Protein AF-A0A2P2FF36-F1 (afdb_monomer)

Secondary structure (DSSP, 8-state):
----HHHHHHHHHHHT---TTTTPPEE--GGGTT-TTEE-PPPPPPTTSPPPPHHHHHHHHHHHHHHHHHHHHHHHHHTTHHHHHHHHSTTHHHHHHHHHHHHHHHHHH-

Structure (mmCIF, N/CA/C/O backbone):
data_AF-A0A2P2FF36-F1
#
_entry.id   AF-A0A2P2FF36-F1
#
loop_
_atom_site.group_PDB
_atom_site.id
_atom_site.type_symbol
_atom_site.label_atom_id
_atom_site.label_alt_id
_atom_site.label_comp_id
_atom_site.label_asym_id
_atom_site.label_entity_id
_atom_site.label_seq_id
_atom_site.pdbx_PDB_ins_code
_atom_site.Cartn_x
_atom_site.Cartn_y
_atom_site.Cartn_z
_atom_site.occupancy
_atom_site.B_iso_or_equiv
_atom_site.auth_seq_id
_atom_site.auth_comp_id
_atom_site.auth_asym_id
_atom_site.auth_atom_id
_atom_site.pdbx_PDB_model_num
ATOM 1 N N . VAL A 1 1 ? -25.367 -15.328 25.430 1.00 37.16 1 VAL A N 1
ATOM 2 C CA . VAL A 1 1 ? -25.233 -15.251 23.956 1.00 37.16 1 VAL A CA 1
ATOM 3 C C . VAL A 1 1 ? -2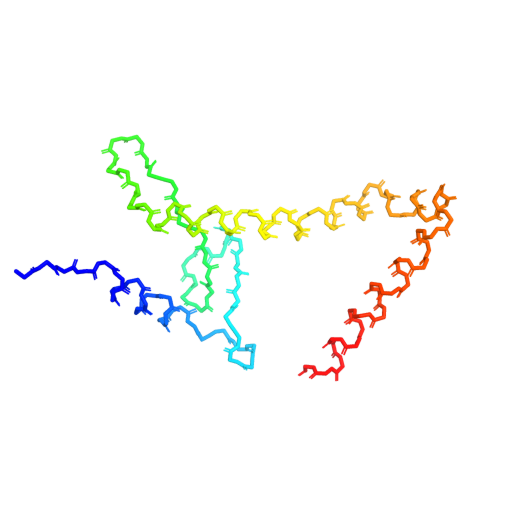4.148 -14.230 23.634 1.00 37.16 1 VAL A C 1
ATOM 5 O O . VAL A 1 1 ? -24.405 -13.035 23.692 1.00 37.16 1 VAL A O 1
ATOM 8 N N . ARG A 1 2 ? -22.899 -14.684 23.467 1.00 31.27 2 ARG A N 1
ATOM 9 C CA . ARG A 1 2 ? -21.752 -13.813 23.165 1.00 31.27 2 ARG A CA 1
ATOM 10 C C . ARG A 1 2 ? -21.824 -13.485 21.673 1.00 31.27 2 ARG A C 1
ATOM 12 O O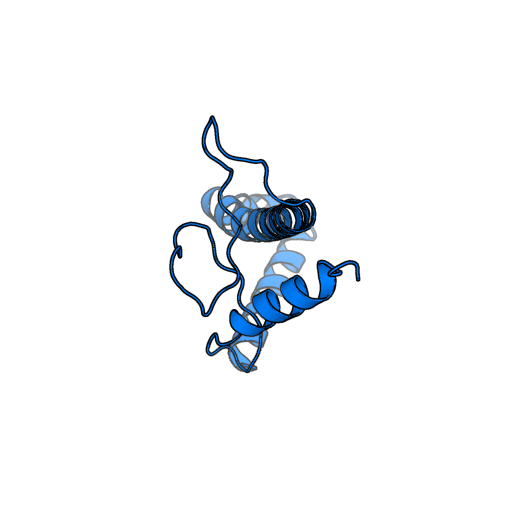 . ARG A 1 2 ? -21.727 -14.411 20.884 1.00 31.27 2 ARG A O 1
ATOM 19 N N . ARG A 1 3 ? -22.053 -12.217 21.311 1.00 39.69 3 ARG A N 1
ATOM 20 C CA . ARG A 1 3 ? -21.951 -11.747 19.921 1.00 39.69 3 ARG A CA 1
ATOM 21 C C . ARG A 1 3 ? -20.474 -11.767 19.538 1.00 39.69 3 ARG A C 1
ATOM 23 O O . ARG A 1 3 ? -19.701 -10.888 19.900 1.00 39.69 3 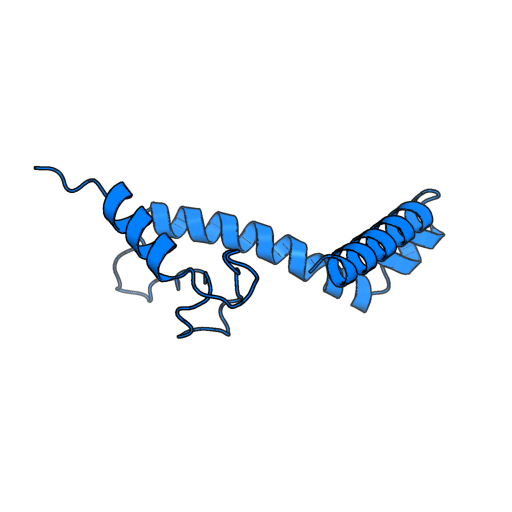ARG A O 1
ATOM 30 N N . ASP A 1 4 ? -20.093 -12.850 18.904 1.00 40.25 4 ASP A N 1
ATOM 31 C CA . ASP A 1 4 ? -18.855 -13.094 18.200 1.00 40.25 4 ASP A CA 1
ATOM 32 C C . ASP A 1 4 ? -18.610 -11.987 17.160 1.00 40.25 4 ASP A C 1
ATOM 34 O O . ASP A 1 4 ? -19.297 -11.869 16.147 1.00 40.25 4 ASP A O 1
ATOM 38 N N . GLY A 1 5 ? -17.609 -11.140 17.436 1.00 48.31 5 GLY A N 1
ATOM 39 C CA . GLY A 1 5 ? -17.218 -10.001 16.595 1.00 48.31 5 GLY A CA 1
ATOM 40 C C . GLY A 1 5 ? -16.844 -10.369 15.153 1.00 48.31 5 GLY A C 1
ATOM 41 O O . GLY A 1 5 ? -16.841 -9.497 14.291 1.00 48.31 5 GLY A O 1
ATOM 42 N N . SER A 1 6 ? -16.635 -11.658 14.874 1.00 54.59 6 SER A N 1
ATOM 43 C CA . SER A 1 6 ? -16.313 -12.214 13.559 1.00 54.59 6 SER A CA 1
ATOM 44 C C . SER A 1 6 ? -17.459 -12.114 12.544 1.00 54.59 6 SER A C 1
ATOM 46 O O . SER A 1 6 ? -17.208 -12.073 11.339 1.00 54.59 6 SER A O 1
ATOM 48 N N . PHE A 1 7 ? -18.721 -12.075 12.987 1.00 44.38 7 PHE A N 1
ATOM 49 C CA . PHE A 1 7 ? -19.873 -12.031 12.078 1.00 44.38 7 PHE A CA 1
ATOM 50 C C . PHE A 1 7 ? -20.138 -10.610 11.562 1.00 44.38 7 PHE A C 1
ATOM 52 O O . PHE A 1 7 ? -20.407 -10.407 10.378 1.00 44.38 7 PHE A O 1
ATOM 59 N N . GLN A 1 8 ? -19.991 -9.621 12.445 1.00 48.78 8 GLN A N 1
ATOM 60 C CA . GLN A 1 8 ? -20.112 -8.199 12.119 1.00 48.78 8 GLN A CA 1
ATOM 61 C C . GLN A 1 8 ? -18.928 -7.731 11.255 1.00 48.78 8 GLN A C 1
ATOM 63 O O . GLN A 1 8 ? -19.121 -7.049 10.253 1.00 48.78 8 GLN A O 1
ATOM 68 N N . GLU A 1 9 ? -17.723 -8.209 11.577 1.00 52.66 9 GLU A N 1
ATOM 69 C CA . GLU A 1 9 ? -16.486 -8.019 10.810 1.00 52.66 9 GLU A CA 1
ATOM 70 C C . GLU A 1 9 ? -16.605 -8.548 9.370 1.00 52.66 9 GLU A C 1
ATOM 72 O O . GLU A 1 9 ? -16.281 -7.847 8.408 1.00 52.66 9 GLU A O 1
ATOM 77 N N . ARG A 1 10 ? -17.157 -9.757 9.188 1.00 52.88 10 ARG A N 1
ATOM 78 C CA . ARG A 1 10 ? -17.406 -10.329 7.852 1.00 52.88 10 ARG A CA 1
ATOM 79 C C . ARG A 1 10 ? -18.459 -9.554 7.062 1.00 52.88 10 ARG A C 1
ATOM 81 O O . ARG A 1 10 ? -18.347 -9.501 5.839 1.00 52.88 10 ARG A O 1
ATOM 88 N N . GLN A 1 11 ? -19.461 -8.967 7.721 1.00 51.22 11 GLN A N 1
ATOM 89 C CA . GLN A 1 11 ? -20.483 -8.153 7.055 1.00 51.22 11 GLN A CA 1
ATOM 90 C C . GLN A 1 11 ? -19.955 -6.776 6.637 1.00 51.22 11 GLN A C 1
ATOM 92 O O . GLN A 1 11 ? -20.196 -6.380 5.502 1.00 51.22 11 GLN A O 1
ATOM 97 N N . GLU A 1 12 ? -19.175 -6.082 7.471 1.00 53.12 12 GLU A N 1
ATOM 98 C CA . GLU A 1 12 ? -18.599 -4.769 7.122 1.00 53.12 12 GLU A CA 1
ATOM 99 C C . GLU A 1 12 ? -17.565 -4.883 5.989 1.00 53.12 12 GLU A C 1
ATOM 101 O O . GLU A 1 12 ? -17.600 -4.116 5.026 1.00 53.12 12 GLU A O 1
ATOM 106 N N . ILE A 1 13 ? -16.717 -5.919 6.018 1.00 52.94 13 ILE A N 1
ATOM 107 C CA . ILE A 1 13 ? -15.769 -6.217 4.932 1.00 52.94 13 ILE A CA 1
ATOM 108 C C . ILE A 1 13 ? -16.503 -6.615 3.632 1.00 52.94 13 ILE A C 1
ATOM 110 O O . ILE A 1 13 ? -15.949 -6.471 2.540 1.00 52.94 13 ILE A O 1
ATOM 114 N N . ARG A 1 14 ? -17.733 -7.143 3.715 1.00 49.50 14 ARG A N 1
ATOM 115 C CA . ARG A 1 14 ? -18.586 -7.496 2.561 1.00 49.50 14 ARG A CA 1
ATOM 116 C C . ARG A 1 14 ? -19.437 -6.322 2.067 1.00 49.50 14 ARG A C 1
ATOM 118 O O . ARG A 1 14 ? -19.772 -6.298 0.897 1.00 49.50 14 ARG A O 1
ATOM 125 N N . ALA A 1 15 ? -19.763 -5.353 2.918 1.00 48.09 15 ALA A N 1
ATOM 126 C CA . ALA A 1 15 ? -20.482 -4.144 2.519 1.00 48.09 15 ALA A CA 1
ATOM 127 C C . ALA A 1 15 ? -19.576 -3.163 1.755 1.00 48.09 15 ALA A C 1
ATOM 129 O O . ALA A 1 15 ? -20.042 -2.494 0.840 1.00 48.09 15 ALA A O 1
ATOM 130 N N . ALA A 1 16 ? -18.274 -3.139 2.063 1.00 51.00 16 ALA A N 1
ATOM 131 C CA . ALA A 1 16 ? -17.298 -2.279 1.389 1.00 51.00 16 ALA A CA 1
ATOM 132 C C . ALA A 1 16 ? -16.855 -2.767 -0.014 1.00 51.00 16 ALA A C 1
ATOM 134 O O . ALA A 1 16 ? -15.836 -2.322 -0.539 1.00 51.00 16 ALA A O 1
ATOM 135 N N . SER A 1 17 ? -17.535 -3.765 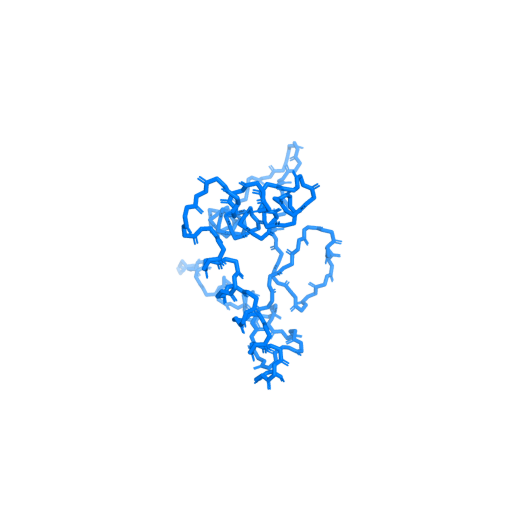-0.596 1.00 47.62 17 SER A N 1
ATOM 136 C CA . SER A 1 17 ? -16.997 -4.593 -1.686 1.00 47.62 17 SER A CA 1
ATOM 137 C C . SER A 1 17 ? -17.569 -4.328 -3.078 1.00 47.62 17 SER A C 1
ATOM 139 O O . SER A 1 17 ? -17.624 -5.261 -3.878 1.00 47.62 17 SER A O 1
ATOM 141 N N . THR A 1 18 ? -17.972 -3.102 -3.397 1.00 46.56 18 THR A N 1
ATOM 142 C CA . THR A 1 18 ? -18.464 -2.792 -4.751 1.00 46.56 18 THR A CA 1
ATOM 143 C C . THR A 1 18 ? -17.649 -1.685 -5.401 1.00 46.56 18 THR A C 1
ATOM 145 O O . THR A 1 18 ? -18.195 -0.686 -5.836 1.00 46.56 18 THR A O 1
ATOM 148 N N . SER A 1 19 ? -16.328 -1.853 -5.475 1.00 44.34 19 SER A N 1
ATOM 149 C CA . SER A 1 19 ? -15.528 -1.119 -6.461 1.00 44.34 19 SER A CA 1
ATOM 150 C C . SER A 1 19 ? -15.603 -1.854 -7.800 1.00 44.34 19 SER A C 1
ATOM 152 O O . SER A 1 19 ? -15.531 -3.083 -7.851 1.00 44.34 19 SER A O 1
ATOM 154 N N . ASN A 1 20 ? -15.753 -1.095 -8.888 1.00 48.22 20 ASN A N 1
ATOM 155 C CA . ASN A 1 20 ? -15.920 -1.550 -10.277 1.00 48.22 20 ASN A CA 1
ATOM 156 C C . ASN A 1 20 ? -14.661 -2.225 -10.884 1.00 48.22 20 ASN A C 1
ATOM 158 O O . ASN A 1 20 ? -14.291 -1.994 -12.030 1.00 48.22 20 ASN A O 1
ATOM 162 N N . SER A 1 21 ? -13.961 -3.049 -10.107 1.00 48.94 21 SER A N 1
ATOM 163 C CA . SER A 1 21 ? -12.754 -3.779 -10.495 1.00 48.94 21 SER A CA 1
ATOM 164 C C . SER A 1 21 ? -13.061 -5.272 -10.595 1.00 48.94 21 SER A C 1
ATOM 166 O O . SER A 1 21 ? -12.527 -6.069 -9.831 1.00 48.94 21 SER A O 1
ATOM 168 N N . GLY A 1 22 ? -13.999 -5.661 -11.465 1.00 53.16 22 GLY A N 1
ATOM 169 C CA . GLY A 1 22 ? -14.293 -7.077 -11.744 1.00 53.16 22 GLY A CA 1
ATOM 170 C C . GLY A 1 22 ? -14.651 -7.937 -10.517 1.00 53.16 22 GLY A C 1
ATOM 171 O O . GLY A 1 22 ? -14.393 -9.137 -10.519 1.00 53.16 22 GLY A O 1
ATOM 172 N N . GLY A 1 23 ? -15.196 -7.340 -9.448 1.00 57.56 23 GLY A N 1
ATOM 173 C CA . GLY A 1 23 ? -15.514 -8.025 -8.185 1.00 57.56 23 GLY A CA 1
ATOM 174 C C . GLY A 1 23 ? -14.364 -8.115 -7.168 1.00 57.56 23 GLY A C 1
ATOM 175 O O . GLY A 1 23 ? -14.550 -8.678 -6.086 1.00 57.56 23 GLY A O 1
ATOM 176 N N . ALA A 1 24 ? -13.187 -7.557 -7.467 1.00 57.22 24 ALA A N 1
ATOM 177 C CA . ALA A 1 24 ? -12.071 -7.471 -6.528 1.00 57.22 24 ALA A CA 1
ATOM 178 C C . ALA A 1 24 ? -12.253 -6.304 -5.543 1.00 57.22 24 ALA A C 1
ATOM 180 O O . ALA A 1 24 ? -12.613 -5.193 -5.923 1.00 57.22 24 ALA A O 1
ATOM 181 N N . LYS A 1 25 ? -11.955 -6.544 -4.260 1.00 71.75 25 LYS A N 1
ATOM 182 C CA . LYS A 1 25 ? -11.975 -5.495 -3.231 1.00 71.75 25 LYS A CA 1
ATOM 183 C C . LYS A 1 25 ? -10.763 -4.580 -3.382 1.00 71.75 25 LYS A C 1
ATOM 185 O O . LYS A 1 25 ? -9.629 -5.042 -3.260 1.00 71.75 25 LYS A O 1
ATOM 190 N N . VAL A 1 26 ? -11.003 -3.287 -3.587 1.00 83.19 26 VAL A N 1
ATOM 191 C CA . VAL A 1 26 ? -9.943 -2.282 -3.740 1.00 83.19 26 VAL A CA 1
ATOM 192 C C . VAL A 1 26 ? -9.578 -1.675 -2.386 1.00 83.19 26 VAL A C 1
ATOM 194 O O . VAL A 1 26 ? -10.445 -1.210 -1.651 1.00 83.19 26 VAL A O 1
ATOM 197 N N . MET A 1 27 ? -8.285 -1.663 -2.051 1.00 86.94 27 MET A N 1
ATOM 198 C CA . MET A 1 27 ? -7.760 -0.901 -0.912 1.00 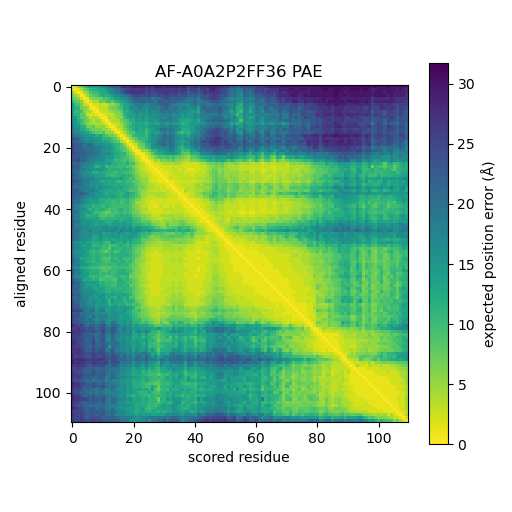86.94 27 MET A CA 1
ATOM 199 C C . MET A 1 27 ? -7.403 0.519 -1.348 1.00 86.94 27 MET A C 1
ATOM 201 O O . MET A 1 27 ? -6.730 0.699 -2.360 1.00 86.94 27 MET A O 1
ATOM 205 N N . ALA A 1 28 ? -7.805 1.512 -0.559 1.00 87.12 28 ALA A N 1
ATOM 206 C CA . ALA A 1 28 ? -7.535 2.924 -0.821 1.00 87.12 28 ALA A CA 1
ATOM 207 C C . ALA A 1 28 ? -6.807 3.590 0.351 1.00 87.12 28 ALA A C 1
ATOM 209 O O . ALA A 1 28 ? -6.873 3.122 1.492 1.00 87.12 28 ALA A O 1
ATOM 210 N N . ASP A 1 29 ? -6.102 4.689 0.078 1.00 84.31 29 ASP A N 1
ATOM 211 C CA . ASP A 1 29 ? -5.466 5.479 1.127 1.00 84.31 29 ASP A CA 1
ATOM 212 C C . ASP A 1 29 ? -6.481 6.311 1.935 1.00 84.31 29 ASP A C 1
ATOM 214 O O . ASP A 1 29 ? -7.658 6.431 1.596 1.00 84.31 29 ASP A O 1
ATOM 218 N N . GLY A 1 30 ? -6.015 6.881 3.049 1.00 83.12 30 GLY A N 1
ATOM 219 C CA . GLY A 1 30 ? -6.863 7.616 3.990 1.00 83.12 30 GLY A CA 1
ATOM 220 C C . GLY A 1 30 ? -7.450 8.929 3.455 1.00 83.12 30 GLY A C 1
ATOM 221 O O . GLY A 1 30 ? -8.316 9.491 4.119 1.00 83.12 30 GLY A O 1
ATOM 222 N N . GLY A 1 31 ? -7.001 9.422 2.300 1.00 84.75 31 GLY A N 1
ATOM 223 C CA . GLY A 1 31 ? -7.572 10.568 1.594 1.00 84.75 31 GLY A CA 1
ATOM 224 C C . GLY A 1 31 ? -8.910 10.267 0.914 1.00 84.75 31 GLY A C 1
ATOM 225 O O . GLY A 1 31 ? -9.678 11.193 0.679 1.00 84.75 31 GLY A O 1
ATOM 226 N N . TYR A 1 32 ? -9.244 8.992 0.688 1.00 83.31 32 TYR A N 1
ATOM 227 C CA . TYR A 1 32 ? -10.518 8.560 0.090 1.00 83.31 32 TYR A CA 1
ATOM 228 C C . TYR A 1 32 ? -11.657 8.396 1.111 1.00 83.31 32 TYR A C 1
ATOM 230 O O . TYR A 1 32 ? -12.657 7.727 0.840 1.00 83.31 32 TYR A O 1
ATOM 238 N N . GLN A 1 33 ? -11.514 9.001 2.297 1.00 79.50 33 GLN A N 1
ATOM 239 C CA . GLN A 1 33 ? -12.504 8.945 3.374 1.00 79.50 33 GLN A CA 1
ATOM 240 C C . GLN A 1 33 ? -13.918 9.263 2.875 1.00 79.50 33 GLN A C 1
ATOM 242 O O . GLN A 1 33 ? -14.148 10.273 2.221 1.00 79.50 33 GLN A O 1
ATOM 247 N N . GLY A 1 34 ? -14.871 8.400 3.236 1.00 77.62 34 GLY A N 1
ATOM 248 C CA . GLY A 1 34 ? -16.279 8.530 2.851 1.00 77.62 34 GLY A CA 1
ATOM 249 C C . GLY A 1 34 ? -16.690 7.700 1.633 1.00 77.62 34 GLY A C 1
ATOM 250 O O . GLY A 1 34 ? -17.885 7.577 1.385 1.00 77.62 34 GLY A O 1
ATOM 251 N N . ASN A 1 35 ? -15.748 7.076 0.917 1.00 81.56 35 ASN A N 1
ATOM 252 C CA . ASN A 1 35 ? -16.083 6.148 -0.159 1.00 81.56 35 ASN A CA 1
ATOM 253 C C . ASN A 1 35 ? -16.348 4.732 0.390 1.00 81.56 35 ASN A C 1
ATOM 255 O O . ASN A 1 35 ? -15.443 4.079 0.905 1.00 81.56 35 ASN A O 1
ATOM 259 N N . ALA A 1 36 ? -17.590 4.257 0.271 1.00 76.62 36 ALA A N 1
ATOM 260 C CA . ALA A 1 36 ? -17.992 2.924 0.721 1.00 76.62 36 ALA A CA 1
ATOM 261 C C . ALA A 1 36 ? -17.533 1.793 -0.219 1.00 76.62 36 ALA A C 1
ATOM 263 O O . ALA A 1 36 ? -17.591 0.634 0.164 1.00 76.62 36 ALA A O 1
ATOM 264 N N . GLU A 1 37 ? -17.067 2.095 -1.430 1.00 80.56 37 GLU A N 1
ATOM 265 C CA . GLU A 1 37 ? -16.661 1.092 -2.426 1.00 80.56 37 GLU A CA 1
ATOM 266 C C . GLU A 1 37 ? -15.227 0.575 -2.230 1.00 80.56 37 GLU A C 1
ATOM 268 O O . GLU A 1 37 ? -14.777 -0.319 -2.953 1.00 80.56 37 GLU A O 1
ATOM 273 N N . VAL A 1 38 ? -14.487 1.145 -1.272 1.00 83.69 38 VAL A N 1
ATOM 274 C CA . VAL A 1 38 ? -13.067 0.862 -1.043 1.00 83.69 38 VAL A CA 1
ATOM 275 C C . VAL A 1 38 ? -12.769 0.551 0.421 1.00 83.69 38 VAL A C 1
ATOM 277 O O . VAL A 1 38 ? -13.346 1.116 1.350 1.00 83.69 38 VAL A O 1
ATOM 280 N N . ILE A 1 39 ? -11.803 -0.338 0.639 1.00 87.19 39 ILE A N 1
ATOM 281 C CA . ILE A 1 39 ? -11.294 -0.677 1.967 1.00 87.19 39 ILE A CA 1
ATOM 282 C C . ILE A 1 39 ? -10.271 0.378 2.386 1.00 87.19 39 ILE A C 1
ATOM 284 O O . ILE A 1 39 ? -9.178 0.483 1.820 1.00 87.19 39 ILE A O 1
ATOM 288 N N . MET A 1 40 ? -10.610 1.127 3.429 1.00 88.12 40 MET A N 1
ATOM 289 C CA . MET A 1 40 ? -9.770 2.175 4.002 1.00 88.12 40 MET A CA 1
ATOM 290 C C . MET A 1 40 ? -9.257 1.796 5.391 1.00 88.12 40 MET A C 1
ATOM 292 O O . MET A 1 40 ? -9.914 1.033 6.104 1.00 88.12 40 MET A O 1
ATOM 296 N N . PRO A 1 41 ? -8.121 2.369 5.821 1.00 89.81 41 PRO A N 1
ATOM 297 C CA . PRO A 1 41 ? -7.667 2.205 7.188 1.00 89.81 41 PRO A CA 1
ATOM 298 C C . PRO A 1 41 ? -8.590 2.976 8.144 1.00 89.81 41 PRO A C 1
ATOM 300 O O . PRO A 1 41 ? -8.979 4.119 7.887 1.00 89.81 41 PRO A O 1
ATOM 303 N N . TYR A 1 42 ? -8.904 2.372 9.286 1.00 88.25 42 TYR A N 1
ATOM 304 C CA . TYR A 1 42 ? -9.652 3.018 10.356 1.00 88.25 42 TYR A CA 1
ATOM 305 C C . TYR A 1 42 ? -8.832 4.136 10.994 1.00 88.25 42 TYR A C 1
ATOM 307 O O . TYR A 1 42 ? -7.660 3.970 11.345 1.00 88.25 42 TYR A O 1
ATOM 315 N N . ARG A 1 43 ? -9.467 5.292 11.193 1.00 85.94 43 ARG A N 1
ATOM 316 C CA . ARG A 1 43 ? -8.823 6.447 11.818 1.00 85.94 43 ARG A CA 1
ATOM 317 C C . ARG A 1 43 ? -8.466 6.138 13.272 1.00 85.94 43 ARG A C 1
ATOM 319 O O . ARG A 1 43 ? -9.288 5.607 14.015 1.00 85.94 43 ARG A O 1
ATOM 326 N N . LYS A 1 44 ? -7.259 6.532 13.691 1.00 85.62 44 LYS A N 1
ATOM 327 C CA . LYS A 1 44 ? -6.870 6.467 15.106 1.00 85.62 44 LYS A CA 1
ATOM 328 C C . LYS A 1 44 ? -7.829 7.319 15.958 1.00 85.62 44 LYS A C 1
ATOM 330 O O . LYS A 1 44 ? -8.135 8.445 15.541 1.00 85.62 44 LYS A O 1
ATOM 335 N N . PRO A 1 45 ? -8.275 6.824 17.127 1.00 86.81 45 PRO A N 1
ATOM 336 C CA . PRO A 1 45 ? -9.138 7.581 18.027 1.00 86.81 45 PRO A CA 1
ATOM 337 C C . PRO A 1 45 ? -8.476 8.898 18.439 1.00 86.81 45 PRO A C 1
ATOM 339 O O . PRO A 1 45 ? -7.255 8.970 18.609 1.00 86.81 45 PRO A O 1
ATOM 342 N N . ARG A 1 46 ? -9.272 9.957 18.607 1.00 87.56 46 ARG A N 1
ATOM 343 C CA . ARG A 1 46 ? -8.784 11.208 19.212 1.00 87.56 46 ARG A CA 1
ATOM 344 C C . ARG A 1 46 ? -8.572 11.011 20.718 1.00 87.56 46 ARG A C 1
ATOM 346 O O . ARG A 1 46 ? -9.147 10.105 21.315 1.00 87.56 46 ARG A O 1
ATOM 353 N N . LYS A 1 47 ? -7.770 11.881 21.350 1.00 84.31 47 LYS A N 1
ATOM 354 C CA . LYS A 1 47 ? -7.616 11.884 22.817 1.00 84.31 47 LYS A CA 1
ATOM 355 C C . LYS A 1 47 ? -8.999 11.922 23.482 1.00 84.31 47 LYS A C 1
ATOM 357 O O . LYS A 1 47 ? -9.805 12.785 23.147 1.00 84.31 47 LYS A O 1
ATOM 362 N N . GLY A 1 48 ? -9.253 10.982 24.392 1.00 82.19 48 GLY A N 1
ATOM 363 C CA . GLY A 1 48 ? -10.528 10.845 25.107 1.00 82.19 48 GLY A CA 1
ATOM 364 C C . GLY A 1 48 ? -11.558 9.915 24.453 1.00 82.19 48 GLY A C 1
ATOM 365 O O . GLY A 1 48 ? -12.608 9.691 25.042 1.00 82.19 48 GLY A O 1
ATOM 366 N N . GLN A 1 49 ? -11.280 9.352 23.274 1.00 86.94 49 GLN A N 1
ATOM 367 C CA . GLN A 1 49 ? -12.122 8.315 22.669 1.00 86.94 49 GLN A CA 1
ATOM 368 C C . GLN A 1 49 ? -11.635 6.915 23.047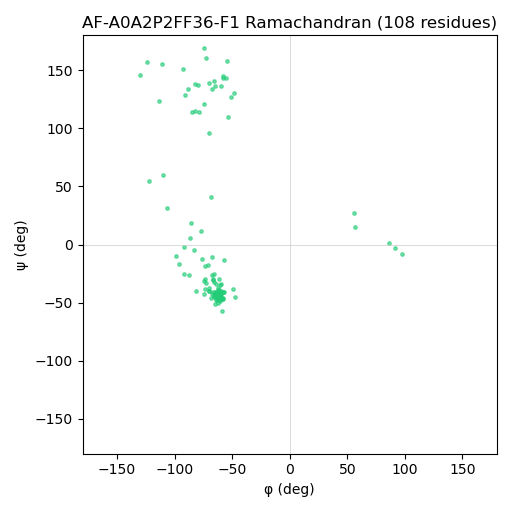 1.00 86.94 49 GLN A C 1
ATOM 370 O O . GLN A 1 49 ? -10.441 6.701 23.268 1.00 86.94 49 GLN A O 1
ATOM 375 N N . SER A 1 50 ? -12.565 5.959 23.093 1.00 85.44 50 SER A N 1
ATOM 376 C CA . SER A 1 50 ? -12.238 4.553 23.316 1.00 85.44 50 SER A CA 1
ATOM 377 C C . SER A 1 50 ? -11.265 4.037 22.243 1.00 85.44 50 SER A C 1
ATOM 379 O O . SER A 1 50 ? -11.386 4.429 21.076 1.00 85.44 50 SER A O 1
ATOM 381 N N . PRO A 1 51 ? -10.317 3.158 22.617 1.00 87.00 51 PRO A N 1
ATOM 382 C CA . PRO A 1 51 ? -9.428 2.495 21.670 1.00 87.00 51 PRO A CA 1
ATOM 383 C C . PRO A 1 51 ? -10.186 1.763 20.560 1.00 87.00 51 PRO A C 1
ATOM 385 O O . PRO A 1 51 ? -11.357 1.398 20.711 1.00 87.00 51 PRO A O 1
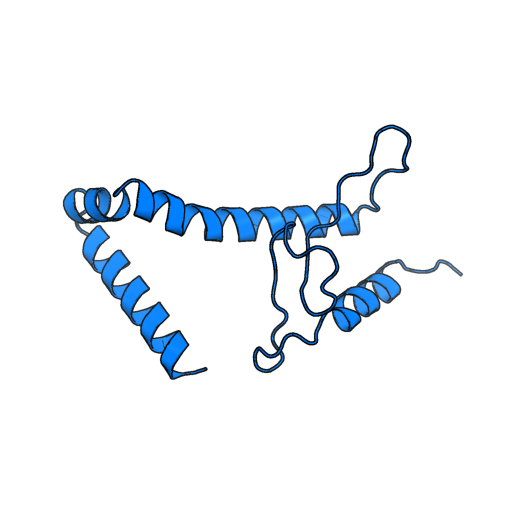ATOM 388 N N . LEU A 1 52 ? -9.501 1.530 19.441 1.00 86.81 52 LEU A N 1
ATOM 389 C CA . LEU A 1 52 ? -10.040 0.692 18.379 1.00 86.81 52 LEU A CA 1
ATOM 390 C C . LEU A 1 52 ? -10.164 -0.754 18.897 1.00 86.81 52 LEU A C 1
ATOM 392 O O . LEU A 1 52 ? -9.286 -1.229 19.615 1.00 86.81 52 LEU A O 1
ATOM 396 N N . PRO A 1 53 ? -11.234 -1.481 18.539 1.00 91.00 53 PRO A N 1
ATOM 397 C CA . PRO A 1 53 ? -11.267 -2.927 18.709 1.00 91.00 53 PRO A CA 1
ATOM 398 C C . PRO A 1 53 ? -10.072 -3.585 18.004 1.00 91.00 53 PRO A C 1
ATOM 400 O O . PRO A 1 53 ? -9.726 -3.167 16.899 1.00 91.00 53 PRO A O 1
ATOM 403 N N . GLN A 1 54 ? -9.512 -4.644 18.597 1.00 88.69 54 GLN A N 1
ATOM 404 C CA . GLN A 1 54 ? -8.290 -5.315 18.122 1.00 88.69 54 GLN A CA 1
ATOM 405 C C . GLN A 1 54 ? -8.300 -5.619 16.615 1.00 88.69 54 GLN A C 1
ATOM 407 O O . GLN A 1 54 ? -7.360 -5.285 15.906 1.00 88.69 54 GLN A O 1
ATOM 412 N N . TRP A 1 55 ? -9.406 -6.151 16.093 1.00 87.06 55 TRP A N 1
ATOM 413 C CA . TRP A 1 55 ? -9.523 -6.499 14.674 1.00 87.06 55 TRP A CA 1
ATOM 414 C C . TRP A 1 55 ? -9.379 -5.290 13.724 1.00 87.06 55 TRP A C 1
ATOM 416 O O . TRP A 1 55 ? -8.879 -5.423 12.607 1.00 87.06 55 TRP A O 1
ATOM 426 N N . LYS A 1 56 ? -9.767 -4.080 14.161 1.00 89.25 56 LYS A N 1
ATOM 427 C CA . LYS A 1 56 ? -9.562 -2.844 13.385 1.00 89.25 56 LYS A CA 1
ATOM 428 C C . LYS A 1 56 ? -8.095 -2.424 13.383 1.00 89.25 56 LYS A C 1
ATOM 430 O O . LYS A 1 56 ? -7.621 -1.860 12.397 1.00 89.25 56 LYS A O 1
ATOM 435 N N . GLU A 1 57 ? -7.379 -2.686 14.473 1.00 89.75 57 GLU A N 1
ATOM 436 C CA . GLU A 1 57 ? -5.935 -2.451 14.558 1.00 89.75 57 GLU A CA 1
ATOM 437 C C . GLU A 1 57 ? -5.156 -3.441 13.685 1.00 89.75 57 GLU A C 1
ATOM 439 O O . GLU A 1 57 ? -4.238 -3.040 12.961 1.00 89.75 57 GLU A O 1
ATOM 444 N N . ASP A 1 58 ? -5.579 -4.704 13.666 1.00 90.06 58 ASP A N 1
ATOM 445 C CA . ASP A 1 58 ? -4.998 -5.747 12.821 1.00 90.06 58 ASP A CA 1
ATOM 446 C C . ASP A 1 58 ? -5.197 -5.419 11.330 1.00 90.06 58 ASP A C 1
ATOM 448 O O . ASP A 1 58 ? -4.237 -5.440 10.552 1.00 90.06 58 ASP A O 1
ATOM 452 N N . LEU A 1 59 ? -6.408 -4.997 10.932 1.00 89.06 59 LEU A N 1
ATOM 453 C CA . LEU A 1 59 ? -6.677 -4.511 9.572 1.00 89.06 59 LEU A CA 1
ATOM 454 C C . LEU A 1 59 ? -5.771 -3.325 9.213 1.00 89.06 59 LEU A C 1
ATOM 456 O O . LEU A 1 59 ? -5.165 -3.311 8.143 1.00 89.06 59 LEU A O 1
ATOM 460 N N . ASN A 1 60 ? -5.647 -2.337 10.103 1.00 90.81 60 ASN A N 1
ATOM 461 C CA . ASN A 1 60 ? -4.784 -1.175 9.884 1.00 90.81 60 ASN A CA 1
ATOM 462 C C . ASN A 1 60 ? -3.314 -1.558 9.696 1.00 90.81 60 ASN A C 1
ATOM 464 O O . ASN A 1 60 ? -2.609 -0.916 8.917 1.00 90.81 60 ASN A O 1
ATOM 468 N N . THR A 1 61 ? -2.858 -2.601 10.385 1.00 91.56 61 THR A N 1
ATOM 469 C CA . THR A 1 61 ? -1.490 -3.117 10.273 1.00 91.56 61 THR A CA 1
ATOM 470 C C . THR A 1 61 ? -1.255 -3.742 8.900 1.00 91.56 61 THR A C 1
ATOM 472 O O . THR A 1 61 ? -0.268 -3.425 8.230 1.00 91.56 61 THR A O 1
ATOM 475 N N . VAL A 1 62 ? -2.197 -4.566 8.430 1.00 90.75 62 VAL A N 1
ATOM 476 C CA . VAL A 1 62 ? -2.161 -5.141 7.077 1.00 90.75 62 VAL A CA 1
ATOM 477 C C . VAL A 1 62 ? -2.220 -4.038 6.018 1.00 90.75 62 VAL A C 1
ATOM 479 O O . VAL A 1 62 ? -1.393 -4.017 5.104 1.00 90.75 62 VAL A O 1
ATOM 482 N N . HIS A 1 63 ? -3.142 -3.083 6.172 1.00 90.94 63 HIS A N 1
ATOM 483 C CA . HIS A 1 63 ? -3.309 -1.951 5.258 1.00 90.94 63 HIS A CA 1
ATOM 484 C C . HIS A 1 63 ? -2.025 -1.119 5.157 1.00 90.94 63 HIS A C 1
ATOM 486 O O . HIS A 1 63 ? -1.531 -0.875 4.057 1.00 90.94 63 HIS A O 1
ATOM 492 N N . ALA A 1 64 ? -1.405 -0.779 6.293 1.00 90.38 64 ALA A N 1
ATOM 493 C CA . ALA A 1 64 ? -0.144 -0.040 6.332 1.00 90.38 64 ALA A CA 1
ATOM 494 C C . ALA A 1 64 ? 1.013 -0.795 5.655 1.00 90.38 64 ALA A C 1
ATOM 496 O O . ALA A 1 64 ? 1.809 -0.174 4.953 1.00 90.38 64 ALA A O 1
ATOM 497 N N . SER A 1 65 ? 1.098 -2.119 5.822 1.00 91.31 65 SER A N 1
ATOM 498 C CA . SER A 1 65 ? 2.126 -2.949 5.177 1.00 91.31 65 SER A CA 1
ATOM 499 C C . SER A 1 65 ? 1.981 -2.961 3.653 1.00 91.31 65 SER A C 1
ATOM 501 O O . SER A 1 65 ? 2.955 -2.753 2.923 1.00 91.31 65 SER A O 1
ATOM 503 N N . VAL A 1 66 ? 0.754 -3.133 3.149 1.00 89.44 66 VAL A N 1
ATOM 504 C CA . VAL A 1 66 ? 0.485 -3.088 1.705 1.00 89.44 66 VAL A CA 1
ATOM 505 C C . VAL A 1 66 ? 0.744 -1.689 1.150 1.00 89.44 66 VAL A C 1
ATOM 507 O O . VAL A 1 66 ? 1.449 -1.552 0.146 1.00 89.44 66 VAL A O 1
ATOM 510 N N . ARG A 1 67 ? 0.261 -0.648 1.838 1.00 89.56 67 ARG A N 1
ATOM 511 C CA . ARG A 1 67 ? 0.475 0.748 1.450 1.00 89.56 67 ARG A CA 1
ATOM 512 C C . ARG A 1 67 ? 1.959 1.095 1.386 1.00 89.56 67 ARG A C 1
ATOM 514 O O . ARG A 1 67 ? 2.399 1.650 0.387 1.00 89.56 67 ARG A O 1
ATOM 521 N N . ALA A 1 68 ? 2.749 0.703 2.385 1.00 91.38 68 ALA A N 1
ATOM 522 C CA . ALA A 1 68 ? 4.184 0.965 2.402 1.00 91.38 68 ALA A CA 1
ATOM 523 C C . ALA A 1 68 ? 4.890 0.380 1.170 1.00 91.38 68 ALA A C 1
ATOM 525 O O . ALA A 1 68 ? 5.748 1.039 0.587 1.00 91.38 68 ALA A O 1
ATOM 526 N N . ARG A 1 69 ? 4.524 -0.831 0.733 1.00 87.69 69 ARG A N 1
ATOM 527 C CA . ARG A 1 69 ? 5.098 -1.453 -0.475 1.00 87.69 69 ARG A CA 1
ATOM 528 C C . ARG A 1 69 ? 4.694 -0.698 -1.741 1.00 87.69 69 ARG A C 1
ATOM 530 O O . ARG A 1 69 ? 5.545 -0.461 -2.597 1.00 87.69 69 ARG A O 1
ATOM 537 N N . ALA A 1 70 ? 3.426 -0.296 -1.832 1.00 85.38 70 ALA A N 1
ATOM 538 C CA . ALA A 1 70 ? 2.910 0.480 -2.954 1.00 85.38 70 ALA A CA 1
ATOM 539 C C . ALA A 1 70 ? 3.551 1.875 -3.039 1.00 85.38 70 ALA A C 1
ATOM 541 O O . ALA A 1 70 ? 3.914 2.294 -4.128 1.00 85.38 70 ALA A O 1
ATOM 542 N N . GLU A 1 71 ? 3.757 2.559 -1.909 1.00 87.19 71 GLU A N 1
ATOM 543 C CA . GLU A 1 71 ? 4.392 3.885 -1.817 1.00 87.19 71 GLU A CA 1
ATOM 544 C C . GLU A 1 71 ? 5.912 3.838 -2.047 1.00 87.19 71 GLU A C 1
ATOM 546 O O . GLU A 1 71 ? 6.490 4.786 -2.589 1.00 87.19 71 GLU A O 1
ATOM 551 N N . HIS A 1 72 ? 6.577 2.729 -1.703 1.00 85.69 72 HIS A N 1
ATOM 552 C CA . HIS A 1 72 ? 8.008 2.557 -1.972 1.00 85.69 72 HIS A CA 1
ATOM 553 C C . HIS A 1 72 ? 8.321 2.582 -3.470 1.00 85.69 72 HIS A C 1
ATOM 555 O O . HIS A 1 72 ? 9.344 3.140 -3.865 1.00 85.69 72 HIS A O 1
ATOM 561 N N . ALA A 1 73 ? 7.461 2.018 -4.321 1.00 78.56 73 ALA A N 1
ATOM 562 C CA . ALA A 1 73 ? 7.680 2.004 -5.766 1.00 78.56 73 ALA A CA 1
ATOM 563 C C . ALA A 1 73 ? 7.816 3.422 -6.378 1.00 78.56 73 ALA A C 1
ATOM 565 O O . ALA A 1 73 ? 8.879 3.715 -6.938 1.00 78.56 73 ALA A O 1
ATOM 566 N N . PRO A 1 74 ? 6.842 4.346 -6.233 1.00 77.44 74 PRO A N 1
ATOM 567 C CA . PRO A 1 74 ? 6.962 5.707 -6.741 1.00 77.44 74 PRO A CA 1
ATOM 568 C C . PRO A 1 74 ? 8.040 6.509 -6.007 1.00 77.44 74 PRO A C 1
ATOM 570 O O . PRO A 1 74 ? 8.679 7.351 -6.633 1.00 77.44 74 PRO A O 1
ATOM 573 N N . ALA A 1 75 ? 8.307 6.246 -4.722 1.00 84.12 75 ALA A N 1
ATOM 574 C CA . ALA A 1 75 ? 9.439 6.860 -4.027 1.00 84.12 75 ALA A CA 1
ATOM 575 C C . ALA A 1 75 ? 10.775 6.471 -4.689 1.00 84.12 75 ALA A C 1
ATOM 577 O O . ALA A 1 75 ? 11.581 7.337 -5.027 1.00 84.12 75 ALA A O 1
ATOM 578 N N . HIS A 1 76 ? 10.986 5.184 -4.979 1.00 76.94 76 HIS A N 1
ATOM 579 C CA . HIS A 1 76 ? 12.175 4.712 -5.689 1.00 76.94 76 HIS A CA 1
ATOM 580 C C . HIS A 1 76 ? 12.273 5.239 -7.126 1.00 76.94 76 HIS A C 1
ATOM 582 O O . HIS A 1 76 ? 13.391 5.485 -7.593 1.00 76.94 76 HIS A O 1
ATOM 588 N N . MET A 1 77 ? 11.139 5.423 -7.813 1.00 73.50 77 MET A N 1
ATOM 589 C CA . MET A 1 77 ? 11.090 6.060 -9.133 1.00 73.50 77 MET A CA 1
ATOM 590 C C . MET A 1 77 ? 11.526 7.525 -9.056 1.00 73.50 77 MET A C 1
ATOM 592 O O . MET A 1 77 ? 12.434 7.925 -9.780 1.00 73.50 77 MET A O 1
ATOM 596 N N . LYS A 1 78 ? 10.942 8.305 -8.137 1.00 76.25 78 LYS A N 1
ATOM 597 C CA . LYS A 1 78 ? 11.242 9.736 -7.960 1.00 76.25 78 LYS A CA 1
ATOM 598 C C . LYS A 1 78 ? 12.708 9.992 -7.607 1.00 76.25 78 LYS A C 1
ATOM 600 O O . LYS A 1 78 ? 13.278 10.982 -8.047 1.00 76.25 78 LYS A O 1
ATOM 605 N N . THR A 1 79 ? 13.339 9.102 -6.841 1.00 79.31 79 THR A N 1
ATOM 606 C CA . THR A 1 79 ? 14.751 9.242 -6.439 1.00 79.31 79 THR A CA 1
ATOM 607 C C . THR A 1 79 ? 15.737 8.656 -7.464 1.00 79.31 79 THR A C 1
ATOM 609 O O . THR A 1 79 ? 16.930 8.578 -7.184 1.00 79.31 79 THR A O 1
ATOM 612 N N . TRP A 1 80 ? 15.279 8.191 -8.637 1.00 76.06 80 TRP A N 1
ATOM 613 C CA . TRP A 1 80 ? 16.107 7.507 -9.651 1.00 76.06 80 TRP A CA 1
ATOM 614 C C . TRP A 1 80 ? 16.837 6.252 -9.136 1.00 76.06 80 TRP A C 1
ATOM 616 O O . TRP A 1 80 ? 17.742 5.717 -9.785 1.00 76.06 80 TRP A O 1
ATOM 626 N N . ASN A 1 81 ? 16.435 5.738 -7.970 1.00 76.62 81 ASN A N 1
ATOM 627 C CA . ASN A 1 81 ? 17.083 4.606 -7.314 1.00 76.62 81 ASN A CA 1
ATOM 628 C C . ASN A 1 81 ? 16.916 3.317 -8.121 1.00 76.62 81 ASN A C 1
ATOM 630 O O . ASN A 1 81 ? 17.804 2.468 -8.105 1.00 76.62 81 ASN A O 1
ATOM 634 N N . ILE A 1 82 ? 15.821 3.192 -8.875 1.00 75.56 82 ILE A N 1
ATOM 635 C CA . ILE A 1 82 ? 15.608 2.076 -9.803 1.00 75.56 82 ILE A CA 1
ATOM 636 C C . ILE A 1 82 ? 16.680 2.086 -10.897 1.00 75.56 82 ILE A C 1
ATOM 638 O O . ILE A 1 82 ? 17.354 1.074 -11.075 1.00 75.56 82 ILE A O 1
ATOM 642 N N . LEU A 1 83 ? 16.923 3.225 -11.558 1.00 76.88 83 LEU A N 1
ATOM 643 C CA . LEU A 1 83 ? 17.964 3.337 -12.591 1.00 76.88 83 LEU A CA 1
ATOM 644 C C . LEU A 1 83 ? 19.366 3.116 -12.009 1.00 76.88 83 LEU A C 1
ATOM 646 O O . LEU A 1 83 ? 20.188 2.407 -12.590 1.00 76.88 83 LEU A O 1
ATOM 650 N N . ARG A 1 84 ? 19.631 3.661 -10.816 1.00 81.62 84 ARG A N 1
ATOM 651 C CA . ARG A 1 84 ? 20.888 3.434 -10.089 1.00 81.62 84 ARG A CA 1
ATOM 652 C C . ARG A 1 84 ? 21.107 1.951 -9.780 1.00 81.62 84 ARG A C 1
ATOM 654 O O . ARG A 1 84 ? 22.223 1.463 -9.948 1.00 81.62 84 ARG A O 1
ATOM 661 N N . ASN A 1 85 ? 20.072 1.238 -9.340 1.00 77.75 85 ASN A N 1
ATOM 662 C CA . ASN A 1 85 ? 20.140 -0.194 -9.058 1.00 77.75 85 ASN A CA 1
ATOM 663 C C . ASN A 1 85 ? 20.271 -1.025 -10.336 1.00 77.75 85 ASN A C 1
ATOM 665 O O . ASN A 1 85 ? 21.054 -1.968 -10.334 1.00 77.75 85 ASN A O 1
ATOM 669 N N . CYS A 1 86 ? 19.600 -0.642 -11.426 1.00 79.31 86 CYS A N 1
ATOM 670 C CA . CYS A 1 86 ? 19.785 -1.249 -12.747 1.00 79.31 86 CYS A CA 1
ATOM 671 C C . CYS A 1 86 ? 21.238 -1.137 -13.224 1.00 79.31 86 CYS A C 1
ATOM 673 O O . CYS A 1 86 ? 21.784 -2.102 -13.742 1.00 79.31 86 CYS A O 1
ATOM 675 N N . ARG A 1 87 ? 21.893 0.010 -12.991 1.00 79.62 87 ARG A N 1
ATOM 676 C CA . ARG A 1 87 ? 23.309 0.207 -13.340 1.00 79.62 87 ARG A CA 1
ATOM 677 C C . ARG A 1 87 ? 24.274 -0.537 -12.413 1.00 79.62 87 ARG A C 1
ATOM 679 O O . ARG A 1 87 ? 25.320 -0.987 -12.860 1.00 79.62 87 ARG A O 1
ATOM 686 N N . ARG A 1 88 ? 23.983 -0.598 -11.107 1.00 81.62 88 ARG A N 1
ATOM 687 C CA . ARG A 1 88 ? 24.923 -1.117 -10.090 1.00 81.62 88 ARG A CA 1
ATOM 688 C C . ARG A 1 88 ? 24.780 -2.605 -9.790 1.00 81.62 88 ARG A C 1
ATOM 690 O O . ARG A 1 88 ? 25.733 -3.196 -9.295 1.00 81.62 88 ARG A O 1
ATOM 697 N N . LYS A 1 89 ? 23.608 -3.195 -10.014 1.00 78.81 89 LYS A N 1
ATOM 698 C CA . LYS A 1 89 ? 23.345 -4.617 -9.773 1.00 78.81 89 LYS A CA 1
ATOM 699 C C . LYS A 1 89 ? 23.103 -5.281 -11.119 1.00 78.81 89 LYS A C 1
ATOM 701 O O . LYS A 1 89 ? 22.199 -4.864 -11.835 1.00 78.81 89 LYS A O 1
ATOM 706 N N . ARG A 1 90 ? 23.885 -6.318 -11.435 1.00 73.75 90 ARG A N 1
ATOM 707 C CA . ARG A 1 90 ? 23.830 -7.048 -12.715 1.00 73.75 90 AR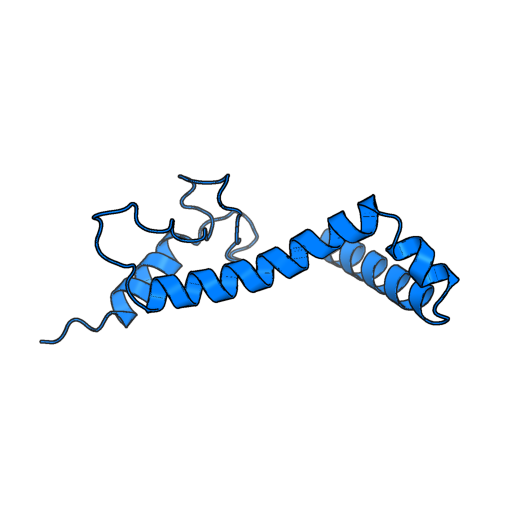G A CA 1
ATOM 708 C C . ARG A 1 90 ? 22.404 -7.464 -13.102 1.00 73.75 90 ARG A C 1
ATOM 710 O O . ARG A 1 90 ? 22.024 -7.324 -14.256 1.00 73.75 90 ARG A O 1
ATOM 717 N N . ASP A 1 91 ? 21.600 -7.873 -12.123 1.00 80.94 91 ASP A N 1
ATOM 718 C CA . ASP A 1 91 ? 20.226 -8.343 -12.350 1.00 80.94 91 ASP A CA 1
ATOM 719 C C . ASP A 1 91 ? 19.161 -7.237 -12.253 1.00 80.94 91 ASP A C 1
ATOM 721 O O . ASP A 1 91 ? 17.972 -7.492 -12.451 1.00 80.94 91 ASP A O 1
ATOM 725 N N . GLY A 1 92 ? 19.550 -5.995 -11.942 1.00 81.19 92 GLY A N 1
ATOM 726 C CA . GLY A 1 92 ? 18.614 -4.890 -11.727 1.00 81.19 92 GLY A CA 1
ATOM 727 C C . GLY A 1 92 ? 17.794 -4.554 -12.975 1.00 81.19 92 GLY A C 1
ATOM 728 O O . GLY A 1 92 ? 16.591 -4.326 -12.862 1.00 81.19 92 GLY A O 1
ATOM 729 N N . VAL A 1 93 ? 18.419 -4.608 -14.158 1.00 82.06 93 VAL A N 1
ATOM 730 C CA . VAL A 1 93 ? 17.734 -4.435 -15.452 1.00 82.06 93 VAL A CA 1
ATOM 731 C C . VAL A 1 93 ? 16.708 -5.548 -15.667 1.00 82.06 93 VAL A C 1
ATOM 733 O O . VAL A 1 93 ? 15.549 -5.260 -15.940 1.00 82.06 93 VAL A O 1
ATOM 736 N N . SER A 1 94 ? 17.089 -6.810 -15.448 1.00 84.75 94 SER A N 1
ATOM 737 C CA . SER A 1 94 ? 16.197 -7.967 -15.603 1.00 84.75 94 SER A CA 1
ATOM 738 C C . SER A 1 94 ? 14.970 -7.890 -14.689 1.00 84.75 94 SER A C 1
ATOM 740 O O . SER A 1 94 ? 13.857 -8.210 -15.110 1.00 84.75 94 SER A O 1
ATOM 742 N N . HIS A 1 95 ? 15.147 -7.438 -13.443 1.00 82.75 95 HIS A N 1
ATOM 743 C CA . HIS A 1 95 ? 14.033 -7.196 -12.527 1.00 82.75 95 HIS A CA 1
ATOM 744 C C . HIS A 1 95 ? 13.130 -6.050 -12.996 1.00 82.75 95 HIS A C 1
ATOM 746 O O . HIS A 1 95 ? 11.912 -6.204 -12.972 1.00 82.75 95 HIS A O 1
ATOM 752 N N . ALA A 1 96 ? 13.699 -4.932 -13.458 1.00 81.62 96 ALA A N 1
ATOM 753 C CA . ALA A 1 96 ? 12.918 -3.809 -13.971 1.00 81.62 96 ALA A CA 1
ATOM 754 C C . ALA A 1 96 ? 12.103 -4.199 -15.217 1.00 81.62 96 ALA A C 1
ATOM 756 O O . ALA A 1 96 ? 10.902 -3.940 -15.264 1.00 81.62 96 ALA A O 1
ATOM 757 N N . THR A 1 97 ? 12.717 -4.890 -16.181 1.00 86.06 97 THR A N 1
ATOM 758 C CA . THR A 1 97 ? 12.042 -5.372 -17.394 1.00 86.06 97 THR A CA 1
ATOM 759 C C . THR A 1 97 ? 10.905 -6.341 -17.067 1.00 86.06 97 THR A C 1
ATOM 761 O O . THR A 1 97 ? 9.814 -6.189 -17.610 1.00 86.06 97 THR A O 1
ATOM 764 N N . ARG A 1 98 ? 11.105 -7.292 -16.138 1.00 86.69 98 ARG A N 1
ATOM 765 C CA . ARG A 1 98 ? 10.029 -8.197 -15.686 1.00 86.69 98 ARG A CA 1
ATOM 766 C C . ARG A 1 98 ? 8.875 -7.449 -15.031 1.00 86.69 98 ARG A C 1
ATOM 768 O O . ARG A 1 98 ? 7.726 -7.760 -15.320 1.00 86.69 98 ARG A O 1
ATOM 775 N N . SER A 1 99 ? 9.165 -6.466 -14.182 1.00 83.25 99 SER A N 1
ATOM 776 C CA . SER A 1 99 ? 8.125 -5.652 -13.549 1.00 83.25 99 SER A CA 1
ATOM 777 C C . SER A 1 99 ? 7.318 -4.856 -14.579 1.00 83.25 99 SER A C 1
ATOM 779 O O . SER A 1 99 ? 6.097 -4.817 -14.482 1.00 83.25 99 SER A O 1
ATOM 781 N N . ILE A 1 100 ? 7.969 -4.268 -15.590 1.00 84.50 100 ILE A N 1
ATOM 782 C CA . ILE A 1 100 ? 7.286 -3.545 -16.679 1.00 84.50 100 ILE A CA 1
ATOM 783 C C . ILE A 1 100 ? 6.407 -4.495 -17.500 1.00 84.50 100 ILE A C 1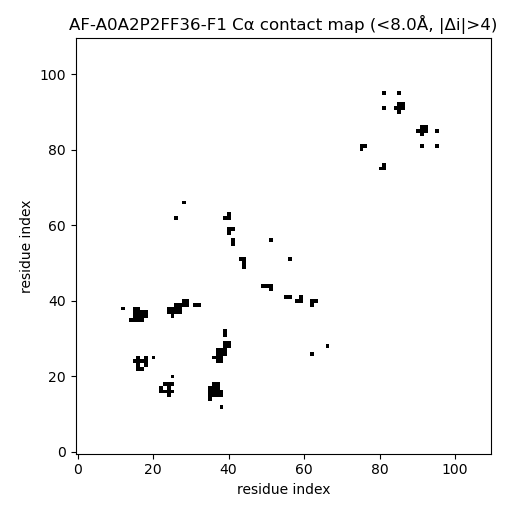
ATOM 785 O O . ILE A 1 100 ? 5.238 -4.194 -17.723 1.00 84.50 100 ILE A O 1
ATOM 789 N N . ALA A 1 101 ? 6.937 -5.656 -17.895 1.00 90.25 101 ALA A N 1
ATOM 790 C CA . ALA A 1 101 ? 6.176 -6.661 -18.634 1.00 90.25 101 ALA A CA 1
ATOM 791 C C . ALA A 1 101 ? 4.965 -7.169 -17.833 1.00 90.25 101 ALA A C 1
ATOM 793 O O . ALA A 1 101 ? 3.878 -7.303 -18.385 1.00 90.25 101 ALA A O 1
ATOM 794 N N . LEU A 1 102 ? 5.123 -7.395 -16.522 1.00 87.62 102 LEU A N 1
ATOM 795 C CA . LEU A 1 102 ? 4.023 -7.782 -15.639 1.00 87.62 102 LEU A CA 1
ATOM 796 C C . LEU A 1 102 ? 2.930 -6.708 -15.601 1.00 87.62 102 LEU A C 1
ATOM 798 O O . LEU A 1 102 ? 1.761 -7.037 -15.772 1.00 87.62 102 LEU A O 1
ATOM 802 N N . MET A 1 103 ? 3.300 -5.439 -15.403 1.00 84.62 103 MET A N 1
ATOM 803 C CA . MET A 1 103 ? 2.336 -4.334 -15.379 1.00 84.62 103 MET A CA 1
ATOM 804 C C . MET A 1 103 ? 1.589 -4.207 -16.711 1.00 84.62 103 MET A C 1
ATOM 806 O O . MET A 1 103 ? 0.369 -4.097 -16.707 1.00 84.62 103 MET A O 1
ATOM 810 N N . HIS A 1 104 ? 2.303 -4.291 -17.836 1.00 83.25 104 HIS A N 1
ATOM 811 C CA . HIS A 1 104 ? 1.705 -4.259 -19.171 1.00 83.25 104 HIS A CA 1
ATOM 812 C C . HIS A 1 104 ? 0.727 -5.421 -19.394 1.00 83.25 104 HIS A C 1
ATOM 814 O O . HIS A 1 104 ? -0.382 -5.230 -19.889 1.00 83.25 104 HIS A O 1
ATOM 820 N N . ASN A 1 105 ? 1.111 -6.634 -18.995 1.00 87.00 105 ASN A N 1
ATOM 821 C CA . ASN A 1 105 ? 0.245 -7.797 -19.146 1.00 87.00 105 ASN A CA 1
ATOM 822 C C . ASN A 1 105 ? -1.017 -7.655 -18.296 1.00 87.00 105 ASN A C 1
ATOM 824 O O . ASN A 1 105 ? -2.103 -7.879 -18.813 1.00 87.00 105 ASN A O 1
ATOM 828 N N . LEU A 1 106 ? -0.887 -7.194 -17.046 1.00 80.00 106 LEU A N 1
ATOM 829 C CA . LEU A 1 106 ? -2.033 -6.929 -16.175 1.00 80.00 106 LEU A CA 1
ATOM 830 C C . LEU A 1 106 ? -3.013 -5.929 -16.804 1.00 80.00 106 LEU A C 1
ATOM 832 O O . LEU A 1 106 ? -4.212 -6.165 -16.743 1.00 80.00 106 LEU A O 1
ATOM 836 N N . THR A 1 107 ? -2.526 -4.871 -17.461 1.00 79.06 107 THR A N 1
ATOM 837 C CA . THR A 1 107 ? -3.390 -3.898 -18.158 1.00 79.06 107 THR A CA 1
ATOM 838 C C . THR A 1 107 ? -4.057 -4.427 -19.427 1.00 79.06 107 THR A C 1
ATOM 840 O O . THR A 1 107 ? -4.995 -3.804 -19.902 1.00 79.06 107 THR A O 1
ATOM 843 N N . MET A 1 108 ? -3.569 -5.530 -20.001 1.00 84.25 108 MET A N 1
ATOM 844 C CA . MET A 1 108 ? -4.148 -6.157 -21.200 1.00 84.25 108 MET A CA 1
ATOM 845 C C . MET A 1 108 ? -5.110 -7.303 -20.872 1.00 84.25 108 MET A C 1
ATOM 847 O O . MET A 1 108 ? -5.868 -7.731 -21.736 1.00 84.25 108 MET A O 1
ATOM 851 N N . THR A 1 109 ? -5.056 -7.829 -19.647 1.00 70.12 109 THR A N 1
ATOM 852 C CA . THR A 1 109 ? -5.913 -8.933 -19.179 1.00 70.12 109 THR A CA 1
ATOM 853 C C . THR A 1 109 ? -7.118 -8.494 -18.346 1.00 70.12 109 THR A C 1
ATOM 855 O O . THR A 1 109 ? -7.964 -9.336 -18.051 1.00 70.12 109 THR A O 1
ATOM 858 N N . VAL A 1 110 ? -7.180 -7.222 -17.944 1.00 51.56 110 VAL A N 1
ATOM 859 C CA . VAL A 1 110 ? -8.308 -6.592 -17.230 1.00 51.56 110 VAL A CA 1
ATOM 860 C C . VAL A 1 110 ? -9.067 -5.706 -18.204 1.00 51.56 110 VAL A C 1
ATOM 862 O O . VAL A 1 110 ? -10.314 -5.732 -18.151 1.00 51.56 110 VAL A O 1
#

pLDDT: mean 75.8, std 15.76, range [31.27, 91.56]

Organism: NCBI:txid1460371

Sequence (110 aa):
VRRDGSFQERQEIRAASTSNSGGAKVMADGGYQGNAEVIMPYRKPRKGQSPLPQWKEDLNTVHASVRARAEHAPAHMKTWNILRNCRRKRDGVSHATRSIALMHNLTMTV

InterPro domains:
  IPR027806 Harbinger transposase-derived nuclease domain [PF13359] (20-104)

Foldseek 3Di:
DDPDVVVVVVVLQVQLQDDPPPRDAAADEPVPPPRSVHHYQDDADDPPDDGDDPVSVVSNVVSVVVVVVVVVVVVCVVVVVLVVCVVVPVCSVVVVVVVVVVVVVVVVVD

Mean predicted aligned error: 11.83 Å

Solvent-accessible surface area (backbone atoms only — not comparable to full-atom values): 6581 Å² total; per-residue (Å²): 136,82,84,62,65,67,60,59,52,54,47,54,65,57,65,26,40,68,28,96,53,91,72,44,72,42,77,47,61,75,87,56,70,90,52,58,34,37,47,57,56,72,78,78,62,57,95,93,52,74,77,74,58,67,70,56,52,53,49,33,51,54,47,51,56,53,48,51,58,61,54,46,53,59,51,34,55,77,69,45,47,55,61,52,39,31,74,74,34,92,60,33,46,60,53,51,53,50,52,51,52,50,55,53,49,55,71,74,76,110

Radius of gyration: 18.94 Å; Cα contacts (8 Å, |Δi|>4): 70; chains: 1; bounding box: 50×27×46 Å